Protein AF-A0AAJ2U5J2-F1 (afdb_monomer_lite)

Sequence (90 aa):
NRSLQPFGGIRLAVQPCESYGYEVGPEIVKIFTDYRETHNQGVFDAYTDEMKLAGKAHIITGLPDGYGRGRIIGDYRRVALYGVDFLLKE

Structure (mmCIF, N/CA/C/O backbone):
data_AF-A0AAJ2U5J2-F1
#
_entry.id   AF-A0AAJ2U5J2-F1
#
loop_
_atom_site.group_PDB
_atom_site.id
_atom_site.type_symbol
_atom_site.label_atom_id
_atom_site.label_alt_id
_atom_site.label_comp_id
_atom_site.label_asym_id
_atom_site.label_entity_id
_atom_site.label_seq_id
_atom_site.pdbx_PDB_ins_code
_atom_site.Cartn_x
_atom_site.Cartn_y
_atom_site.Cartn_z
_atom_site.occupancy
_atom_site.B_iso_or_equiv
_atom_site.auth_seq_id
_atom_site.auth_comp_id
_atom_site.auth_asym_id
_atom_site.auth_atom_id
_atom_site.pdbx_PDB_model_num
ATOM 1 N N . ASN A 1 1 ? 8.871 16.347 -3.576 1.00 63.03 1 ASN A N 1
ATOM 2 C CA . ASN A 1 1 ? 7.616 15.660 -3.960 1.00 63.03 1 ASN A CA 1
ATOM 3 C C . ASN A 1 1 ? 7.687 14.188 -3.599 1.00 63.03 1 ASN A C 1
ATOM 5 O O . ASN A 1 1 ? 8.706 13.567 -3.871 1.00 63.03 1 ASN A O 1
ATOM 9 N N . ARG A 1 2 ? 6.643 13.654 -2.952 1.00 89.19 2 ARG A N 1
ATOM 10 C CA . ARG A 1 2 ? 6.465 12.217 -2.675 1.00 89.19 2 ARG A CA 1
ATOM 11 C C . ARG A 1 2 ? 5.321 11.692 -3.549 1.00 89.19 2 ARG A C 1
ATOM 13 O O . ARG A 1 2 ? 4.404 12.448 -3.847 1.00 89.19 2 ARG A O 1
ATOM 20 N N . SER A 1 3 ? 5.382 10.430 -3.966 1.00 92.56 3 SER A N 1
ATOM 21 C CA . SER A 1 3 ? 4.293 9.774 -4.707 1.00 92.56 3 SER A CA 1
ATOM 22 C C . SER A 1 3 ? 3.166 9.320 -3.776 1.00 92.56 3 SER A C 1
ATOM 24 O O . SER A 1 3 ? 3.449 8.920 -2.646 1.00 92.56 3 SER A O 1
ATOM 26 N N . LEU A 1 4 ? 1.933 9.254 -4.282 1.00 94.25 4 LEU A N 1
ATOM 27 C CA . LEU A 1 4 ? 0.815 8.581 -3.617 1.00 94.25 4 LEU A CA 1
ATOM 28 C C . LEU A 1 4 ? 0.884 7.065 -3.878 1.00 94.25 4 LEU A C 1
ATOM 30 O O . LEU A 1 4 ? 1.008 6.650 -5.027 1.00 94.25 4 LEU A O 1
ATOM 34 N N . GLN A 1 5 ? 0.797 6.242 -2.829 1.00 95.06 5 GLN A N 1
ATOM 35 C CA . GLN A 1 5 ? 0.860 4.773 -2.921 1.00 95.06 5 GLN A CA 1
ATOM 36 C C . GLN A 1 5 ? -0.436 4.134 -2.377 1.00 95.06 5 GLN A C 1
ATOM 38 O O . GLN A 1 5 ? -0.438 3.574 -1.281 1.00 95.06 5 GLN A O 1
ATOM 43 N N . PRO A 1 6 ? -1.563 4.232 -3.109 1.00 95.88 6 PRO A N 1
ATOM 44 C CA . PRO A 1 6 ? -2.896 3.914 -2.583 1.00 95.88 6 PRO A CA 1
ATOM 45 C C . PRO A 1 6 ? -3.207 2.411 -2.495 1.00 95.88 6 PRO A C 1
ATOM 47 O O . PRO A 1 6 ? -4.037 2.013 -1.684 1.00 95.88 6 PRO A O 1
ATOM 50 N N . PHE A 1 7 ? -2.508 1.558 -3.256 1.00 96.69 7 PHE A N 1
ATOM 51 C CA . PHE A 1 7 ? -2.702 0.098 -3.229 1.00 96.69 7 PHE A CA 1
ATOM 52 C C . PHE A 1 7 ? -2.494 -0.520 -1.836 1.00 96.69 7 PHE A C 1
ATOM 54 O O . PHE A 1 7 ? -3.081 -1.556 -1.525 1.00 96.69 7 PHE A O 1
ATOM 61 N N . GLY A 1 8 ? -1.671 0.115 -0.995 1.00 95.69 8 GLY A N 1
ATOM 62 C CA . GLY A 1 8 ? -1.445 -0.311 0.386 1.00 95.69 8 GLY A CA 1
ATOM 63 C C . GLY A 1 8 ? -2.616 -0.011 1.326 1.00 95.69 8 GLY A C 1
ATOM 64 O O . GLY A 1 8 ? -2.801 -0.734 2.296 1.00 95.69 8 GLY A O 1
ATOM 65 N N . GLY A 1 9 ? -3.416 1.018 1.039 1.00 97.00 9 GLY A N 1
ATOM 66 C CA . GLY A 1 9 ? -4.517 1.474 1.887 1.00 97.00 9 GLY A CA 1
ATOM 67 C C . GLY A 1 9 ? -4.875 2.933 1.620 1.00 97.00 9 GLY A C 1
ATOM 68 O O . GLY A 1 9 ? -4.057 3.820 1.858 1.00 97.00 9 GLY A O 1
ATOM 69 N N . ILE A 1 10 ? -6.106 3.204 1.175 1.00 96.81 10 ILE A N 1
ATOM 70 C CA . ILE A 1 10 ? -6.533 4.565 0.810 1.00 96.81 10 ILE A CA 1
ATOM 71 C C . ILE A 1 10 ? -6.607 5.489 2.027 1.00 96.81 10 ILE A C 1
ATOM 73 O O . ILE A 1 10 ? -6.087 6.601 1.985 1.00 96.81 10 ILE A O 1
ATOM 77 N N . ARG A 1 11 ? -7.133 5.000 3.157 1.00 93.25 11 ARG A N 1
ATOM 78 C CA . ARG A 1 11 ? -7.202 5.769 4.411 1.00 93.25 11 ARG A CA 1
ATOM 79 C C . ARG A 1 11 ? -5.815 6.203 4.895 1.00 93.25 11 ARG A C 1
ATOM 81 O O . ARG A 1 11 ? -5.636 7.327 5.347 1.00 93.25 11 ARG A O 1
ATOM 88 N N . LEU A 1 12 ? -4.833 5.317 4.748 1.00 94.00 12 LEU A N 1
ATOM 89 C CA . LEU A 1 12 ? -3.444 5.544 5.157 1.00 94.00 12 LEU A CA 1
ATOM 90 C C . LEU A 1 12 ? -2.699 6.482 4.206 1.00 94.00 12 LEU A C 1
ATOM 92 O O . LEU A 1 12 ? -1.699 7.076 4.593 1.00 94.00 12 LEU A O 1
ATOM 96 N N . ALA A 1 13 ? -3.179 6.615 2.969 1.00 94.31 13 ALA A N 1
ATOM 97 C CA . ALA A 1 13 ? -2.660 7.566 2.000 1.00 94.31 13 ALA A CA 1
ATOM 98 C C . ALA A 1 13 ? -3.269 8.970 2.185 1.00 94.31 13 ALA A C 1
ATOM 100 O O . ALA A 1 13 ? -2.560 9.958 2.013 1.00 94.31 13 ALA A O 1
ATOM 101 N N . VAL A 1 14 ? -4.547 9.064 2.578 1.00 95.44 14 VAL A N 1
ATOM 102 C CA . VAL A 1 14 ? -5.266 10.335 2.801 1.00 95.44 14 VAL A CA 1
ATOM 103 C C . VAL A 1 14 ? -4.794 11.055 4.069 1.00 95.44 14 VAL A C 1
ATOM 105 O O . VAL A 1 14 ? -4.479 12.240 4.008 1.00 95.44 14 VAL A O 1
ATOM 108 N N . GLN A 1 15 ? -4.663 10.351 5.198 1.00 94.50 15 GLN A N 1
ATOM 109 C CA . GLN A 1 15 ? -4.317 10.970 6.490 1.00 94.50 15 GLN A CA 1
ATOM 110 C C . GLN A 1 15 ? -3.004 11.786 6.475 1.00 94.50 15 GLN A C 1
ATOM 112 O O . GLN A 1 15 ? -2.983 12.901 7.007 1.00 94.50 15 GLN A O 1
ATOM 117 N N . PRO A 1 16 ? -1.895 11.302 5.871 1.00 93.00 16 PRO A N 1
ATOM 118 C CA . PRO A 1 16 ? -0.688 12.109 5.737 1.00 93.00 16 PRO A CA 1
ATOM 119 C C . PRO A 1 16 ? -0.892 13.327 4.837 1.00 93.00 16 PRO A C 1
ATOM 121 O O . PRO A 1 16 ? -0.353 14.384 5.146 1.00 93.00 16 PRO A O 1
ATOM 124 N N . CYS A 1 17 ? -1.655 13.206 3.744 1.00 93.69 17 CYS A N 1
ATOM 125 C CA . CYS A 1 17 ? -1.961 14.342 2.876 1.00 93.69 17 CYS A CA 1
ATOM 126 C C . CYS A 1 17 ? -2.646 15.455 3.673 1.00 93.69 17 CYS A C 1
ATOM 128 O O . CYS A 1 17 ? -2.124 16.568 3.697 1.00 93.69 17 CYS A O 1
ATOM 130 N N . GLU A 1 18 ? -3.706 15.129 4.416 1.00 94.56 18 GLU A N 1
ATOM 131 C CA . GLU A 1 18 ? -4.426 16.082 5.272 1.00 94.56 18 GLU A CA 1
ATOM 132 C C . GLU A 1 18 ? -3.501 16.715 6.321 1.00 94.56 18 GLU A C 1
ATOM 134 O O . GLU A 1 18 ? -3.489 17.932 6.496 1.00 94.56 18 GLU A O 1
ATOM 139 N N . SER A 1 19 ? -2.646 15.905 6.958 1.00 94.19 19 SER A N 1
ATOM 140 C CA . SER A 1 19 ? -1.682 16.370 7.970 1.00 94.19 19 SER A CA 1
ATOM 141 C C . SER A 1 19 ? -0.652 17.364 7.420 1.00 94.19 19 SER A C 1
ATOM 143 O O . SER A 1 19 ? -0.099 18.165 8.173 1.00 94.19 19 SER A O 1
ATOM 145 N N . TYR A 1 20 ? -0.378 17.314 6.115 1.00 93.38 20 TYR A N 1
ATOM 146 C CA . TYR A 1 20 ? 0.521 18.236 5.423 1.00 93.38 20 TYR A CA 1
ATOM 147 C C . TYR A 1 20 ? -0.222 19.328 4.630 1.00 93.38 20 TYR A C 1
ATOM 149 O O . TYR A 1 20 ? 0.427 20.076 3.899 1.00 93.38 20 TYR A O 1
ATOM 157 N N . GLY A 1 21 ? -1.548 19.446 4.774 1.00 94.88 21 GLY A N 1
ATOM 158 C CA . GLY A 1 21 ? -2.364 20.465 4.101 1.00 94.88 21 GLY A CA 1
ATOM 159 C C . GLY A 1 21 ? -2.672 20.174 2.629 1.00 94.88 21 GLY A C 1
ATOM 160 O O . GLY A 1 21 ? -2.955 21.099 1.871 1.00 94.88 21 GLY A O 1
ATOM 161 N N . TYR A 1 22 ? -2.594 18.911 2.208 1.00 94.12 22 TYR A N 1
ATOM 162 C CA . TYR A 1 22 ? -2.957 18.456 0.867 1.00 94.12 22 TYR A CA 1
ATOM 163 C C . TYR A 1 22 ? -4.272 17.679 0.886 1.00 94.12 22 TYR A C 1
ATOM 165 O O . TYR A 1 22 ? -4.540 16.913 1.808 1.00 94.12 22 TYR A O 1
ATOM 173 N N . GLU A 1 23 ? -5.031 17.782 -0.199 1.0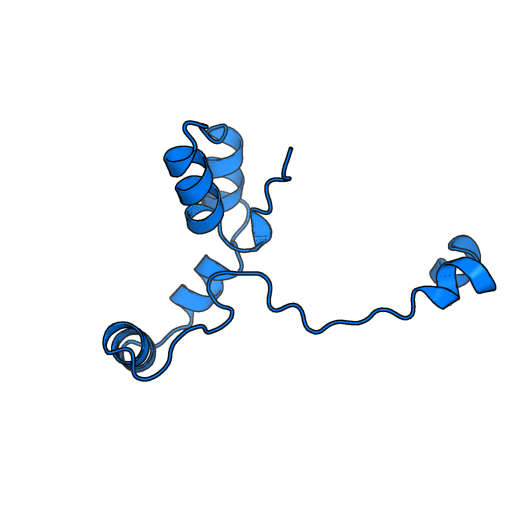0 95.06 23 GLU A N 1
ATOM 174 C CA . GLU A 1 23 ? -6.224 16.971 -0.423 1.00 95.06 23 GLU A CA 1
ATOM 175 C C . GLU A 1 23 ? -5.970 15.946 -1.529 1.00 95.06 23 GLU A C 1
ATOM 177 O O . GLU A 1 23 ? -5.379 16.248 -2.571 1.00 95.06 23 GLU A O 1
ATOM 182 N N . VAL A 1 24 ? -6.411 14.708 -1.303 1.00 95.12 24 VAL A N 1
ATOM 183 C CA . VAL A 1 24 ? -6.387 13.666 -2.332 1.00 95.12 24 VAL A CA 1
ATOM 184 C C . VAL A 1 24 ? -7.610 13.846 -3.222 1.00 95.12 24 VAL A C 1
ATOM 186 O O . VAL A 1 24 ? -8.722 14.009 -2.727 1.00 95.12 24 VAL A O 1
ATOM 189 N N . GLY A 1 25 ? -7.416 13.778 -4.541 1.00 96.56 25 GLY A N 1
ATOM 190 C CA . GLY A 1 25 ? -8.517 13.896 -5.493 1.00 96.56 25 GLY A CA 1
ATOM 191 C C . GLY A 1 25 ? -9.639 12.883 -5.195 1.00 96.56 25 GLY A C 1
ATOM 192 O O . GLY A 1 25 ? -9.347 11.695 -5.016 1.00 96.56 25 GLY A O 1
ATOM 193 N N . PRO A 1 26 ? -10.916 13.307 -5.178 1.00 96.75 26 PRO A N 1
ATOM 194 C CA . PRO A 1 26 ? -12.037 12.454 -4.772 1.00 96.75 26 PRO A CA 1
ATOM 195 C C . PRO A 1 26 ? -12.219 11.235 -5.685 1.00 96.75 26 PRO A C 1
ATOM 197 O O . PRO A 1 26 ? -12.644 10.177 -5.229 1.00 96.75 26 PRO A O 1
ATOM 200 N N . GLU A 1 27 ? -11.840 11.346 -6.960 1.00 97.19 27 GLU A N 1
ATOM 201 C CA . GLU A 1 27 ? -11.831 10.218 -7.895 1.00 97.19 27 GLU A CA 1
ATOM 202 C C . GLU A 1 27 ? -10.870 9.107 -7.449 1.00 97.19 27 GLU A C 1
ATOM 204 O O . GLU A 1 27 ? -11.226 7.933 -7.497 1.00 97.19 27 GLU A O 1
ATOM 209 N N . ILE A 1 28 ? -9.678 9.456 -6.950 1.00 96.69 28 ILE A N 1
ATOM 210 C CA . ILE A 1 28 ? -8.709 8.470 -6.452 1.00 96.69 28 ILE A CA 1
ATOM 211 C C . ILE A 1 28 ? -9.274 7.767 -5.221 1.00 96.69 28 ILE A C 1
ATOM 213 O O . ILE A 1 28 ? -9.203 6.542 -5.127 1.00 96.69 28 ILE A O 1
ATOM 217 N N . VAL A 1 29 ? -9.863 8.529 -4.295 1.00 97.12 29 VAL A N 1
ATOM 218 C CA . VAL A 1 29 ? -10.513 7.956 -3.111 1.00 97.12 29 VAL A CA 1
ATOM 219 C C . VAL A 1 29 ? -11.600 6.975 -3.538 1.00 97.12 29 VAL A C 1
ATOM 221 O O . VAL A 1 29 ? -11.606 5.842 -3.061 1.00 97.12 29 VAL A O 1
ATOM 224 N N . LYS A 1 30 ? -12.440 7.355 -4.508 1.00 97.75 30 LYS A N 1
ATOM 225 C CA . LYS A 1 30 ? -13.476 6.485 -5.070 1.00 97.75 30 LYS A CA 1
ATOM 226 C C . LYS A 1 30 ? -12.895 5.212 -5.682 1.00 97.75 30 LYS A C 1
ATOM 228 O O . LYS A 1 30 ? -13.376 4.125 -5.387 1.00 97.75 30 LYS A O 1
ATOM 233 N N . ILE A 1 31 ? -11.838 5.314 -6.488 1.00 98.12 31 ILE A N 1
ATOM 234 C CA . ILE A 1 31 ? -11.205 4.147 -7.119 1.00 98.12 31 ILE A CA 1
ATOM 235 C C . ILE A 1 31 ? -10.741 3.135 -6.078 1.00 98.12 31 ILE A C 1
ATOM 237 O O . ILE A 1 31 ? -11.049 1.955 -6.210 1.00 98.12 31 ILE A O 1
ATOM 241 N N . PHE A 1 32 ? -10.046 3.587 -5.037 1.00 97.81 32 PHE A N 1
ATOM 242 C CA . PHE A 1 32 ? -9.482 2.702 -4.014 1.00 97.81 32 PHE A CA 1
ATOM 243 C C . PHE A 1 32 ? -10.434 2.391 -2.850 1.00 97.81 32 PHE A C 1
ATOM 245 O O . PHE A 1 32 ? -10.016 1.781 -1.866 1.00 97.81 32 PHE A O 1
ATOM 252 N N . THR A 1 33 ? -11.697 2.806 -2.966 1.00 96.50 33 THR A N 1
ATOM 253 C CA . THR A 1 33 ? -12.782 2.432 -2.050 1.00 96.50 33 THR A CA 1
ATOM 254 C C . THR A 1 33 ? -13.777 1.502 -2.743 1.00 96.50 33 THR A C 1
ATOM 256 O O . THR A 1 33 ? -14.081 0.439 -2.214 1.00 96.50 33 THR A O 1
ATOM 259 N N . ASP A 1 34 ? -14.224 1.859 -3.951 1.00 96.88 34 ASP A N 1
ATOM 260 C CA . ASP A 1 34 ? -15.361 1.208 -4.614 1.00 96.88 34 ASP A CA 1
ATOM 261 C C . ASP A 1 34 ? -14.937 0.183 -5.673 1.00 96.88 34 ASP A C 1
ATOM 263 O O . ASP A 1 34 ? -15.600 -0.835 -5.858 1.00 96.88 34 ASP A O 1
ATOM 267 N N . TYR A 1 35 ? -13.863 0.462 -6.419 1.00 96.88 35 TYR A N 1
ATOM 268 C CA . TYR A 1 35 ? -13.494 -0.341 -7.594 1.00 96.88 35 TYR A CA 1
ATOM 269 C C . TYR A 1 35 ? -12.305 -1.261 -7.338 1.00 96.88 35 TYR A C 1
ATOM 271 O O . TYR A 1 35 ? -12.241 -2.369 -7.871 1.00 96.88 35 TYR A O 1
ATOM 279 N N . ARG A 1 36 ? -11.333 -0.800 -6.551 1.00 97.25 36 ARG A N 1
ATOM 280 C CA . ARG A 1 36 ? -10.099 -1.520 -6.263 1.00 97.25 36 ARG A CA 1
ATOM 281 C C . ARG A 1 36 ? -9.872 -1.578 -4.765 1.00 97.25 36 ARG A C 1
ATOM 283 O O . ARG A 1 36 ? -9.409 -0.620 -4.158 1.00 97.25 36 ARG A O 1
ATOM 290 N N . GLU A 1 37 ? -10.099 -2.756 -4.203 1.00 96.19 37 GLU A N 1
ATOM 291 C CA . GLU A 1 37 ? -9.764 -3.039 -2.811 1.00 96.19 37 GLU A CA 1
ATOM 292 C C . GLU A 1 37 ? -8.263 -2.831 -2.541 1.00 96.19 37 GLU A C 1
ATOM 294 O O . GLU A 1 37 ? -7.419 -3.060 -3.417 1.00 96.19 37 GLU A O 1
ATOM 299 N N . THR A 1 38 ? -7.925 -2.405 -1.327 1.00 98.12 38 THR A N 1
ATOM 300 C CA . THR A 1 38 ? -6.541 -2.163 -0.895 1.00 98.12 38 THR A CA 1
ATOM 301 C C . THR A 1 38 ? -6.041 -3.270 0.025 1.00 98.12 38 THR A C 1
ATOM 303 O O . THR A 1 38 ? -6.837 -3.969 0.647 1.00 98.12 38 THR A O 1
ATOM 306 N N . HIS A 1 39 ? -4.716 -3.403 0.161 1.00 97.50 39 HIS A N 1
ATOM 307 C CA . HIS A 1 39 ? -4.113 -4.343 1.119 1.00 97.50 39 HIS A CA 1
ATOM 308 C C . HIS A 1 39 ? -4.650 -4.134 2.539 1.00 97.50 39 HIS A C 1
ATOM 310 O O . HIS A 1 39 ? -5.084 -5.092 3.169 1.00 97.50 39 HIS A O 1
ATOM 316 N N . ASN A 1 40 ? -4.676 -2.887 3.022 1.00 97.56 40 ASN A N 1
ATOM 317 C CA . ASN A 1 40 ? -5.200 -2.563 4.346 1.00 97.56 40 ASN A CA 1
ATOM 318 C C . ASN A 1 40 ? -6.646 -3.047 4.527 1.00 97.56 40 ASN A C 1
ATOM 320 O O . ASN A 1 40 ? -6.933 -3.698 5.524 1.00 97.56 40 ASN A O 1
ATOM 324 N N . GLN A 1 41 ? -7.533 -2.779 3.564 1.00 97.25 41 GLN A N 1
ATOM 325 C CA . GLN A 1 41 ? -8.933 -3.192 3.672 1.00 97.25 41 GLN A CA 1
ATOM 326 C C . GLN A 1 41 ? -9.062 -4.720 3.765 1.00 97.25 41 GLN A C 1
ATOM 328 O O . GLN A 1 41 ? -9.600 -5.218 4.751 1.00 97.25 41 GLN A O 1
ATOM 333 N N . GLY A 1 42 ? -8.441 -5.457 2.839 1.00 97.00 42 GLY A N 1
ATOM 334 C CA . GLY A 1 42 ? -8.512 -6.921 2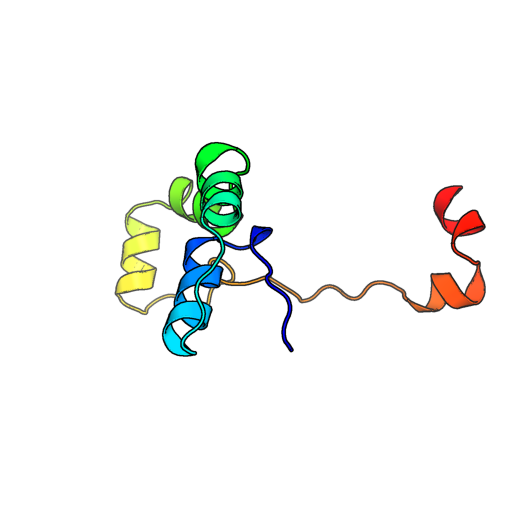.835 1.00 97.00 42 GLY A CA 1
ATOM 335 C C . GLY A 1 42 ? -7.908 -7.569 4.088 1.00 97.00 42 GLY A C 1
ATOM 336 O O . GLY A 1 42 ? -8.417 -8.574 4.581 1.00 97.00 42 GLY A O 1
ATOM 337 N N . VAL A 1 43 ? -6.852 -6.980 4.665 1.00 97.06 43 VAL A N 1
ATOM 338 C CA . VAL A 1 43 ? -6.299 -7.447 5.948 1.00 97.06 43 VAL A CA 1
ATOM 339 C C . VAL A 1 43 ? -7.303 -7.259 7.088 1.00 97.06 43 VAL A C 1
ATOM 341 O O . VAL A 1 43 ? -7.515 -8.183 7.873 1.00 97.06 43 VAL A O 1
ATOM 344 N N . PHE A 1 44 ? -7.934 -6.088 7.187 1.00 96.06 44 PHE A N 1
ATOM 345 C CA . PHE A 1 44 ? -8.880 -5.790 8.267 1.00 96.06 44 PHE A CA 1
ATOM 346 C C . PHE A 1 44 ? -10.212 -6.544 8.140 1.00 96.06 44 PHE A C 1
ATOM 348 O O . PHE A 1 44 ? -10.847 -6.809 9.170 1.00 96.06 44 PHE A O 1
ATOM 355 N N . ASP A 1 45 ? -10.592 -6.927 6.921 1.00 96.81 45 ASP A N 1
ATOM 356 C CA . ASP A 1 45 ? -11.738 -7.798 6.647 1.00 96.81 45 ASP A CA 1
ATOM 3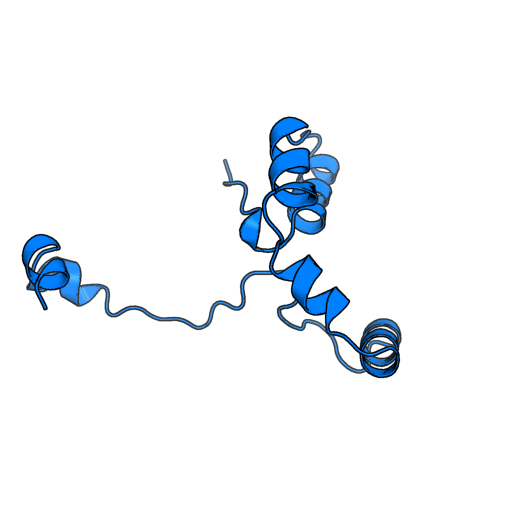57 C C . ASP A 1 45 ? -11.459 -9.251 7.058 1.00 96.81 45 ASP A C 1
ATOM 359 O O . ASP A 1 45 ? -12.347 -9.930 7.570 1.00 96.81 45 ASP A O 1
ATOM 363 N N . ALA A 1 46 ? -10.212 -9.715 6.920 1.00 97.44 46 ALA A N 1
ATOM 364 C CA . ALA A 1 46 ? -9.793 -11.052 7.346 1.00 97.44 46 ALA A CA 1
ATOM 365 C C . ALA A 1 46 ? -9.453 -11.162 8.848 1.00 97.44 46 ALA A C 1
ATOM 367 O O . ALA A 1 46 ? -9.436 -12.264 9.399 1.00 97.44 46 ALA A O 1
ATOM 368 N N . TYR A 1 47 ? -9.144 -10.052 9.523 1.00 97.69 47 TYR A N 1
ATOM 369 C CA . TYR A 1 47 ? -8.797 -10.050 10.947 1.00 97.69 47 TYR A CA 1
ATOM 370 C C . TYR A 1 47 ? -9.961 -10.488 11.843 1.00 97.69 47 TYR A C 1
ATOM 372 O O . TYR A 1 47 ? -11.065 -9.942 11.768 1.00 97.69 47 TYR A O 1
ATOM 380 N N . THR A 1 48 ? -9.662 -11.376 12.795 1.00 98.19 48 THR A N 1
ATOM 381 C CA . THR A 1 48 ? -10.579 -11.720 13.889 1.00 98.19 48 THR A CA 1
ATOM 382 C C . THR A 1 48 ? -10.657 -10.600 14.930 1.00 98.19 48 THR A C 1
ATOM 384 O O . THR A 1 48 ? -9.770 -9.744 15.028 1.00 98.19 48 THR A O 1
ATOM 387 N N . ASP A 1 49 ? -11.704 -10.621 15.755 1.00 97.62 49 ASP A N 1
ATOM 388 C CA . ASP A 1 49 ? -11.865 -9.654 16.846 1.00 97.62 49 ASP A CA 1
ATOM 389 C C . ASP A 1 49 ? -10.723 -9.736 17.867 1.00 97.62 49 ASP A C 1
ATOM 391 O O . ASP A 1 49 ? -10.238 -8.707 18.337 1.00 97.62 49 ASP A O 1
ATOM 395 N N . GLU A 1 50 ? -10.230 -10.943 18.156 1.00 97.81 50 GLU A N 1
ATOM 396 C CA . GLU A 1 50 ? -9.086 -11.151 19.048 1.00 97.81 50 GLU A CA 1
ATOM 397 C C . GLU A 1 50 ? -7.816 -10.481 18.508 1.00 97.81 50 GLU A C 1
ATOM 399 O O .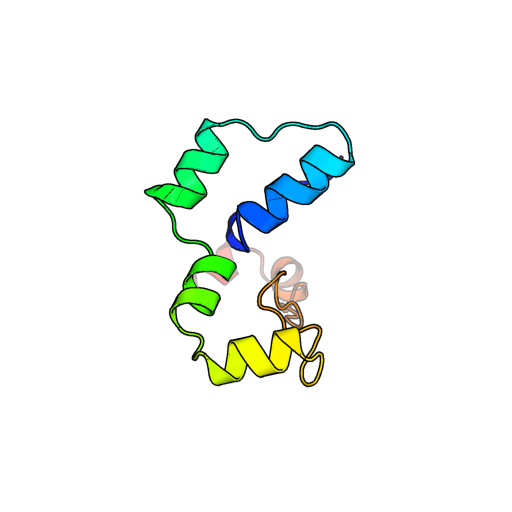 GLU A 1 50 ? -7.126 -9.773 19.244 1.00 97.81 50 GLU A O 1
ATOM 404 N N . MET A 1 51 ? -7.535 -10.623 17.208 1.00 97.25 51 MET A N 1
ATOM 405 C CA . MET A 1 51 ? -6.382 -9.975 16.573 1.00 97.25 51 MET A CA 1
ATOM 406 C C . MET A 1 51 ? -6.486 -8.447 16.654 1.00 97.25 51 MET A C 1
ATOM 408 O O . MET A 1 51 ? -5.514 -7.770 16.999 1.00 97.25 51 MET A O 1
ATOM 412 N N . LYS A 1 52 ? -7.679 -7.892 16.397 1.00 96.12 52 LYS A N 1
ATOM 413 C CA . LYS A 1 52 ? -7.943 -6.447 16.511 1.00 96.12 52 LYS A CA 1
ATOM 414 C C . LYS A 1 52 ? -7.753 -5.959 17.950 1.00 96.12 52 LYS A C 1
ATOM 416 O O . LYS A 1 52 ? -7.161 -4.899 18.165 1.00 96.12 52 LYS A O 1
ATOM 421 N N . LEU A 1 53 ? -8.212 -6.731 18.937 1.00 97.69 53 LEU A N 1
ATOM 422 C CA . LEU A 1 53 ? -8.035 -6.426 20.358 1.00 97.69 53 LEU A CA 1
ATOM 423 C C . LEU A 1 53 ? -6.563 -6.467 20.776 1.00 97.69 53 LEU A C 1
ATOM 425 O O . LEU A 1 53 ? -6.118 -5.550 21.464 1.00 97.69 53 LEU A O 1
ATOM 429 N N . ALA A 1 54 ? -5.792 -7.456 20.321 1.00 97.75 54 ALA A N 1
ATOM 430 C CA . ALA A 1 54 ? -4.356 -7.542 20.593 1.00 97.75 54 ALA A CA 1
ATOM 431 C C . ALA A 1 54 ? -3.590 -6.329 20.037 1.00 97.75 54 ALA A C 1
ATOM 433 O O . ALA A 1 54 ? -2.716 -5.784 20.717 1.00 97.75 54 ALA A O 1
ATOM 434 N N . GLY A 1 55 ? -3.960 -5.864 18.837 1.00 95.69 55 GLY A N 1
ATOM 435 C CA . GLY A 1 55 ? -3.431 -4.632 18.249 1.00 95.69 55 GLY A CA 1
ATOM 436 C C . GLY A 1 55 ? -3.798 -3.384 19.059 1.00 95.69 55 GLY A C 1
ATOM 437 O O . GLY A 1 55 ? -2.930 -2.572 19.379 1.00 95.69 55 GLY A O 1
ATOM 438 N N . LYS A 1 56 ? -5.071 -3.255 19.461 1.00 96.12 56 LYS A N 1
ATOM 439 C CA . LYS A 1 56 ? -5.571 -2.134 20.281 1.00 96.12 56 LYS A CA 1
ATOM 440 C C . LYS A 1 56 ? -4.941 -2.087 21.677 1.00 96.12 56 LYS A C 1
ATOM 442 O O . LYS A 1 56 ? -4.712 -1.005 22.203 1.00 96.12 56 LYS A O 1
ATOM 447 N N . ALA A 1 57 ? -4.664 -3.245 22.269 1.00 97.75 57 ALA A N 1
ATOM 448 C CA . ALA A 1 57 ? -3.991 -3.375 23.559 1.00 97.75 57 ALA A CA 1
ATOM 449 C C . ALA A 1 57 ? -2.464 -3.195 23.466 1.00 97.75 57 ALA A C 1
ATOM 451 O O . ALA A 1 57 ? -1.776 -3.322 24.475 1.00 97.75 57 ALA A O 1
ATOM 452 N N . HIS A 1 58 ? -1.930 -2.919 22.270 1.00 96.56 58 HIS A N 1
ATOM 453 C CA . HIS A 1 58 ? -0.498 -2.792 21.998 1.00 96.56 58 HIS A CA 1
ATOM 454 C C . HIS A 1 58 ? 0.337 -4.038 22.347 1.00 96.56 58 HIS A C 1
ATOM 456 O O . HIS A 1 58 ? 1.546 -3.938 22.547 1.00 96.56 58 HIS A O 1
ATOM 462 N N . ILE A 1 59 ? -0.285 -5.220 22.372 1.00 97.88 59 ILE A N 1
ATOM 463 C CA . ILE A 1 59 ? 0.405 -6.500 22.597 1.00 97.88 59 ILE A CA 1
ATOM 464 C C . ILE A 1 59 ? 1.195 -6.888 21.344 1.00 97.88 59 ILE A C 1
ATOM 466 O O . ILE A 1 59 ? 2.342 -7.318 21.431 1.00 97.88 59 ILE A O 1
ATOM 470 N N . ILE A 1 60 ? 0.589 -6.698 20.170 1.00 95.56 60 ILE A N 1
ATOM 471 C CA . ILE A 1 60 ? 1.234 -6.881 18.869 1.00 95.56 60 ILE A CA 1
ATOM 472 C C . ILE A 1 60 ? 1.127 -5.555 18.122 1.00 95.56 60 ILE A C 1
ATOM 474 O O . ILE A 1 60 ? 0.028 -5.089 17.834 1.00 95.56 60 ILE A O 1
ATOM 478 N N . THR A 1 61 ? 2.263 -4.919 17.832 1.00 96.38 61 THR A N 1
ATOM 479 C CA . THR A 1 61 ? 2.304 -3.588 17.209 1.00 96.38 61 THR A CA 1
ATOM 480 C C . THR A 1 61 ? 3.227 -3.554 15.999 1.00 96.38 61 THR A C 1
ATOM 482 O O . THR A 1 61 ? 4.127 -4.379 15.855 1.00 96.38 61 THR A O 1
ATOM 485 N N . GLY A 1 62 ? 2.987 -2.591 15.105 1.00 94.25 62 GLY A N 1
ATOM 486 C CA . GLY A 1 62 ? 3.850 -2.346 13.950 1.00 94.25 62 GLY A CA 1
ATOM 487 C C . GLY A 1 62 ? 3.775 -3.412 12.857 1.00 94.25 62 GLY A C 1
ATOM 488 O O . GLY A 1 62 ? 4.698 -3.497 12.050 1.00 94.25 62 GLY A O 1
ATOM 489 N N . LEU A 1 63 ? 2.710 -4.215 12.802 1.00 96.31 63 LEU A N 1
ATOM 490 C CA . LEU A 1 63 ? 2.500 -5.175 11.717 1.00 96.31 63 LEU A CA 1
ATOM 491 C C . LEU A 1 63 ? 2.352 -4.461 10.358 1.00 96.31 63 LEU A C 1
ATOM 493 O O . LEU A 1 63 ? 1.905 -3.315 10.306 1.00 96.31 63 LEU A O 1
ATOM 497 N N . PRO A 1 64 ? 2.712 -5.116 9.239 1.00 96.88 64 PRO A N 1
ATOM 498 C CA . PRO A 1 64 ? 2.632 -4.534 7.899 1.00 96.88 64 PRO A CA 1
ATOM 499 C C . PRO A 1 64 ? 1.199 -4.557 7.336 1.00 96.88 64 PRO A C 1
ATOM 501 O O . PRO A 1 64 ? 0.971 -4.941 6.190 1.00 96.88 64 PRO A O 1
ATOM 504 N N . ASP A 1 65 ? 0.216 -4.173 8.147 1.00 95.44 65 ASP A N 1
ATOM 505 C CA . ASP A 1 65 ? -1.178 -3.955 7.740 1.00 95.44 65 ASP A CA 1
ATOM 506 C C . ASP A 1 65 ? -1.434 -2.491 7.340 1.00 95.44 65 ASP A C 1
ATOM 508 O O . ASP A 1 65 ? -2.383 -2.203 6.609 1.00 95.44 65 ASP A O 1
ATOM 512 N N . GLY A 1 66 ? -0.548 -1.582 7.765 1.00 94.00 66 GLY A N 1
ATOM 513 C CA . GLY A 1 66 ? -0.617 -0.144 7.519 1.00 94.00 66 GLY A CA 1
ATOM 514 C C . GLY A 1 66 ? 0.414 0.422 6.534 1.00 94.00 66 GLY A C 1
ATOM 515 O O . GLY A 1 66 ? 0.531 1.637 6.390 1.00 94.00 66 GLY A O 1
ATOM 516 N N . TYR A 1 67 ? 1.227 -0.422 5.900 1.00 95.25 67 TYR A N 1
ATOM 517 C CA . TYR A 1 67 ? 2.302 0.009 5.003 1.00 95.25 67 TYR A CA 1
ATOM 518 C C . TYR A 1 67 ? 2.788 -1.156 4.131 1.00 95.25 67 TYR A C 1
ATOM 520 O O . TYR A 1 67 ? 2.491 -2.321 4.389 1.00 95.25 67 TYR A O 1
ATOM 528 N N . GLY A 1 68 ? 3.555 -0.855 3.079 1.00 95.94 68 GLY A N 1
ATOM 529 C CA . GLY A 1 68 ? 4.147 -1.893 2.237 1.00 95.94 68 GLY A CA 1
ATOM 530 C C . GLY A 1 68 ? 5.138 -2.756 3.022 1.00 95.94 68 GLY A C 1
ATOM 531 O O . GLY A 1 68 ? 6.106 -2.233 3.566 1.00 95.94 68 GLY A O 1
ATOM 532 N N . ARG A 1 69 ? 4.949 -4.083 3.026 1.00 97.69 69 ARG A N 1
ATOM 533 C CA . ARG A 1 69 ? 5.765 -5.042 3.806 1.00 97.69 69 ARG A CA 1
ATOM 534 C C . ARG A 1 69 ? 7.284 -4.936 3.598 1.00 97.69 69 ARG A C 1
ATOM 536 O O . ARG A 1 69 ? 8.058 -5.313 4.474 1.00 97.69 69 ARG A O 1
ATOM 543 N N . GLY A 1 70 ? 7.711 -4.450 2.430 1.00 96.56 70 GLY A N 1
ATOM 544 C CA . GLY A 1 70 ? 9.120 -4.343 2.067 1.00 96.56 70 GLY A CA 1
ATOM 545 C C . GLY A 1 70 ? 9.834 -5.695 2.110 1.00 96.56 70 GLY A C 1
ATOM 546 O O . GLY A 1 70 ? 9.253 -6.722 1.763 1.00 96.56 70 GLY A O 1
ATOM 547 N N . ARG A 1 71 ? 11.108 -5.680 2.525 1.00 97.50 71 ARG A N 1
ATOM 548 C CA . ARG A 1 71 ? 11.956 -6.879 2.698 1.00 97.50 71 ARG A CA 1
ATOM 549 C C . ARG A 1 71 ? 12.086 -7.758 1.441 1.00 97.50 71 ARG A C 1
ATOM 551 O O . ARG A 1 71 ? 12.338 -8.952 1.545 1.00 97.50 71 ARG A O 1
ATOM 558 N N . ILE A 1 72 ? 11.970 -7.150 0.259 1.00 97.94 72 ILE A N 1
ATOM 559 C CA . ILE A 1 72 ? 12.182 -7.790 -1.044 1.00 97.94 72 ILE A CA 1
ATOM 560 C C . ILE A 1 72 ? 13.397 -7.135 -1.698 1.00 97.94 72 ILE A C 1
ATOM 562 O O . ILE A 1 72 ? 13.444 -5.913 -1.833 1.00 97.94 72 ILE A O 1
ATOM 566 N N . ILE A 1 73 ? 14.366 -7.951 -2.110 1.00 97.88 73 ILE A N 1
ATOM 567 C CA . ILE A 1 73 ? 15.530 -7.515 -2.881 1.00 97.88 73 ILE A CA 1
ATOM 568 C C . ILE A 1 73 ? 15.459 -8.234 -4.226 1.00 97.88 73 ILE A C 1
ATOM 570 O O . ILE A 1 73 ? 15.738 -9.428 -4.306 1.00 97.88 73 ILE A O 1
ATOM 574 N N . GLY A 1 74 ? 15.040 -7.521 -5.272 1.00 97.38 74 GLY A N 1
ATOM 575 C CA . GLY A 1 74 ? 15.164 -8.024 -6.638 1.00 97.38 74 GLY A CA 1
ATOM 576 C C . GLY A 1 74 ? 16.635 -8.086 -7.050 1.00 97.38 74 GLY A C 1
ATOM 577 O O . GLY A 1 74 ? 17.436 -7.257 -6.616 1.00 97.38 74 GLY A O 1
ATOM 578 N N . ASP A 1 75 ? 17.009 -9.044 -7.900 1.00 97.81 75 ASP A N 1
ATOM 579 C CA . ASP A 1 75 ? 18.357 -9.068 -8.475 1.00 97.81 75 ASP A CA 1
ATOM 580 C C . ASP A 1 75 ? 18.483 -8.012 -9.582 1.00 97.81 75 ASP A C 1
ATOM 582 O O . ASP A 1 75 ? 18.409 -8.305 -10.776 1.00 97.81 75 ASP A O 1
ATOM 586 N N . TYR A 1 76 ? 18.666 -6.755 -9.176 1.00 97.75 76 TYR A N 1
ATOM 587 C CA . TYR A 1 76 ? 18.741 -5.609 -10.086 1.00 97.75 76 TYR A CA 1
ATOM 588 C C . TYR A 1 76 ? 19.923 -5.686 -11.063 1.00 97.75 76 TYR A C 1
ATOM 590 O O . TYR A 1 76 ? 19.906 -5.027 -12.102 1.00 97.75 76 TYR A O 1
ATOM 598 N N . ARG A 1 77 ? 20.929 -6.529 -10.782 1.00 98.38 77 ARG A N 1
ATOM 599 C CA . ARG A 1 77 ? 22.069 -6.757 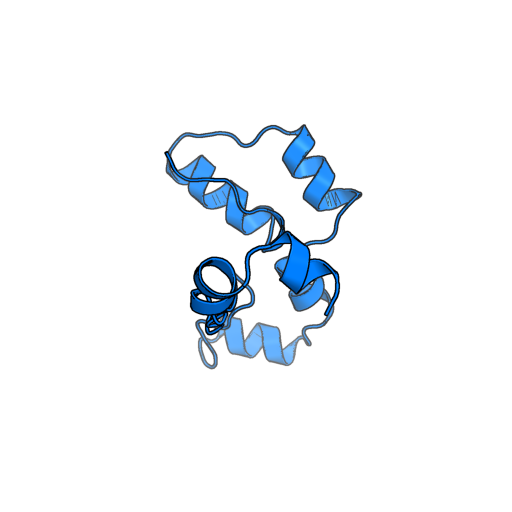-11.683 1.00 98.38 77 ARG A CA 1
ATOM 600 C C . ARG A 1 77 ? 21.622 -7.397 -12.993 1.00 98.38 77 ARG A C 1
ATOM 602 O O . ARG A 1 77 ? 22.241 -7.144 -14.020 1.00 98.38 77 ARG A O 1
ATOM 609 N N . ARG A 1 78 ? 20.540 -8.185 -12.976 1.00 98.38 78 ARG A N 1
ATOM 610 C CA . ARG A 1 78 ? 20.006 -8.861 -14.167 1.00 98.38 78 ARG A CA 1
ATOM 611 C C . ARG A 1 78 ? 19.646 -7.882 -15.277 1.00 98.38 78 ARG A C 1
ATOM 613 O O . ARG A 1 78 ? 19.931 -8.160 -16.433 1.00 98.38 78 ARG A O 1
ATOM 620 N N . VAL A 1 79 ? 19.068 -6.731 -14.929 1.00 98.06 79 VAL A N 1
ATOM 621 C CA . VAL A 1 79 ? 18.681 -5.716 -15.920 1.00 98.06 79 VAL A CA 1
ATOM 622 C C . VAL A 1 79 ? 19.912 -5.183 -16.651 1.00 98.06 79 VAL A C 1
ATOM 624 O O . VAL A 1 79 ? 19.897 -5.092 -17.873 1.00 98.06 79 VAL A O 1
ATOM 627 N N . ALA A 1 80 ? 20.988 -4.887 -15.919 1.00 98.12 80 ALA A N 1
ATOM 628 C CA . ALA A 1 80 ? 22.239 -4.412 -16.506 1.00 98.12 80 ALA A CA 1
ATOM 629 C C . ALA A 1 80 ? 22.990 -5.508 -17.282 1.00 98.12 80 ALA A C 1
ATOM 631 O O . ALA A 1 80 ? 23.615 -5.214 -18.295 1.00 98.12 80 ALA A O 1
ATOM 632 N N . LEU A 1 81 ? 22.941 -6.757 -16.806 1.00 98.31 81 LEU A N 1
ATOM 633 C CA . LEU A 1 81 ? 23.694 -7.873 -17.382 1.00 98.31 81 LEU A CA 1
ATOM 634 C C . LEU A 1 81 ? 23.039 -8.457 -18.640 1.00 98.31 81 LEU A C 1
ATOM 636 O O . LEU A 1 81 ? 23.745 -8.814 -19.578 1.00 98.31 81 LEU A O 1
ATOM 640 N N . TYR A 1 82 ? 21.711 -8.570 -18.654 1.00 98.06 82 TYR A N 1
ATOM 641 C CA . TYR A 1 82 ? 20.981 -9.293 -19.699 1.00 98.06 82 TYR A CA 1
ATOM 642 C C . TYR A 1 82 ? 20.078 -8.398 -20.556 1.00 98.06 82 TYR A C 1
ATOM 644 O O . TYR A 1 82 ? 19.726 -8.776 -21.670 1.00 98.06 82 TYR A O 1
ATOM 652 N N . GLY A 1 83 ? 19.717 -7.206 -20.074 1.00 98.19 83 GLY A N 1
ATOM 653 C CA . GLY A 1 83 ? 18.722 -6.352 -20.722 1.00 98.19 83 GLY A CA 1
ATOM 654 C C . GLY A 1 83 ? 17.285 -6.845 -20.512 1.00 98.19 83 GLY A C 1
ATOM 655 O O . GLY A 1 83 ? 17.023 -8.031 -20.313 1.00 98.19 83 GLY A O 1
ATOM 656 N N . VAL A 1 84 ? 16.325 -5.916 -20.542 1.00 98.12 84 VAL A N 1
ATOM 657 C CA . VAL A 1 84 ? 14.908 -6.218 -20.255 1.00 98.12 84 VAL A CA 1
ATOM 658 C C . VAL A 1 84 ? 14.298 -7.150 -21.308 1.00 98.12 84 VAL A C 1
ATOM 660 O O . VAL A 1 84 ? 13.563 -8.063 -20.946 1.00 98.12 84 VAL A O 1
ATOM 663 N N . ASP A 1 85 ? 14.652 -6.985 -22.585 1.00 98.38 85 ASP A N 1
ATOM 664 C CA . ASP A 1 85 ? 14.122 -7.812 -23.681 1.00 98.38 85 ASP A CA 1
ATOM 665 C C . ASP A 1 85 ? 14.459 -9.298 -23.531 1.00 98.38 85 ASP A C 1
ATOM 667 O O . ASP A 1 85 ? 13.678 -10.156 -23.942 1.00 98.38 85 ASP A O 1
ATOM 671 N N . PHE A 1 86 ? 15.628 -9.606 -22.964 1.00 98.38 86 PHE A N 1
ATOM 672 C CA . PHE A 1 86 ? 16.002 -10.977 -22.643 1.00 98.38 86 PHE A CA 1
ATOM 673 C C . PHE A 1 86 ? 15.194 -11.491 -21.447 1.00 98.38 86 PHE A C 1
ATOM 675 O O . PHE A 1 86 ? 14.588 -12.552 -21.542 1.00 98.38 86 PHE A O 1
ATOM 682 N N . LEU A 1 87 ? 15.124 -10.718 -20.356 1.00 98.06 87 LEU A N 1
ATOM 683 C CA . LEU A 1 87 ? 14.418 -11.109 -19.125 1.00 98.06 87 LEU A CA 1
ATOM 684 C C . LEU A 1 87 ? 12.911 -11.316 -19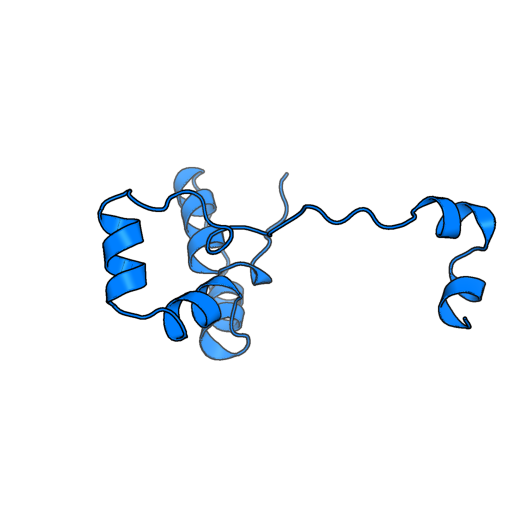.317 1.00 98.06 87 LEU A C 1
ATOM 686 O O . LEU A 1 87 ? 12.305 -12.065 -18.564 1.00 98.06 87 LEU A O 1
ATOM 690 N N . LEU A 1 88 ? 12.297 -10.651 -20.299 1.00 97.62 88 LEU A N 1
ATOM 691 C CA . LEU A 1 88 ? 10.890 -10.861 -20.654 1.00 97.62 88 LEU A CA 1
ATOM 692 C C . LEU A 1 88 ? 10.639 -12.177 -21.411 1.00 97.62 88 LEU A C 1
ATOM 694 O O . LEU A 1 88 ? 9.487 -12.593 -21.509 1.00 97.62 88 LEU A O 1
ATOM 698 N N . LYS A 1 89 ? 11.678 -12.790 -21.993 1.00 97.06 89 LYS A N 1
ATOM 699 C CA . LYS A 1 89 ? 11.592 -14.039 -22.771 1.00 97.06 89 LYS A CA 1
ATOM 700 C C . LYS A 1 89 ? 11.991 -15.290 -21.978 1.00 97.06 89 LYS A C 1
ATOM 702 O O . LYS A 1 89 ? 11.709 -16.384 -22.462 1.00 97.06 89 LYS A O 1
ATOM 707 N N . GLU A 1 90 ? 12.689 -15.122 -20.853 1.00 90.44 90 GLU A N 1
ATOM 708 C CA . GLU A 1 90 ? 13.047 -16.182 -19.886 1.00 90.44 90 GLU A CA 1
ATOM 709 C C . GLU A 1 90 ? 11.792 -16.758 -19.214 1.00 90.44 90 GLU A C 1
ATOM 711 O O . GLU A 1 90 ? 11.702 -18.004 -19.139 1.00 90.44 90 GLU A O 1
#

Organism: Alkalihalophilus pseudofirmus (NCBI:txid79885)

Foldseek 3Di:
DDDQDPQLPVVLSQVVCVVVVHGDDVVVVCCCPPPNDHLLRVVVVPDDPVNVVCDVVVVDHDPSSNHDPDPDDDPPVCCVPPNPVRVVVD

pLDDT: mean 96.03, std 3.92, range [63.03, 98.38]

Radius of gyration: 17.85 Å; chains: 1; bounding box: 39×37×47 Å

Secondary structure (DSSP, 8-state):
-----GGG-HHHHHHHHHHTT----HHHHHIIIIIS--HHHHHHHH--HHHHHHHHTTSS---TTSS--------THHHHHH-HHHHTT-

InterPro domains:
  IPR004184 Pyruvate formate lyase domain [PF02901] (2-90)
  IPR004184 Pyruvate formate lyase domain [PS51554] (1-90)
  IPR050244 Autonomous Glycyl Radical Cofactor [PTHR30191] (2-90)